Protein AF-A0A7X3S9Z4-F1 (afdb_monomer_lite)

Foldseek 3Di:
DDPVVVVVCVVVVHADPVSVVVVVVVVVVVLVVCCVPDPNVVSVVVSVVVVVVVQVCCCCPVVNPPDVVVVVVVVVVVVVVVVVVLVPDPPND

pLDDT: mean 90.08, std 12.13, range [51.72, 98.25]

Secondary structure (DSSP, 8-state):
--HHHHHHHHHTTPPPHHHHHHHHHHHHHHHHHHTTTS-HHHHHHHH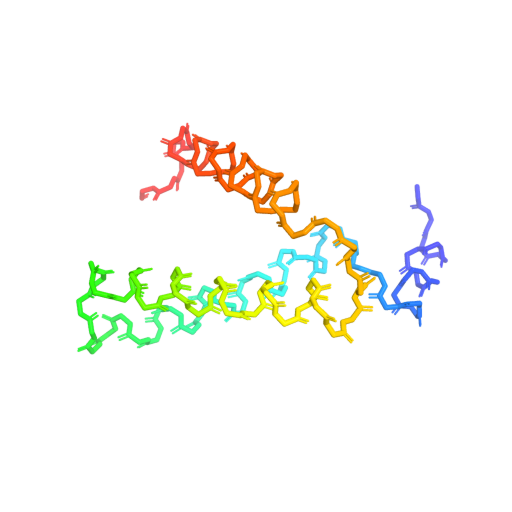HHHHHHHHHHIIIIIS--S-HHHHHHHHHHHHHHHHHHHHT-TT--

Structure (mmCIF, N/CA/C/O backbone):
data_AF-A0A7X3S9Z4-F1
#
_entry.id   AF-A0A7X3S9Z4-F1
#
loop_
_atom_site.group_PDB
_atom_site.id
_atom_site.type_symbol
_atom_site.label_atom_id
_atom_site.label_alt_id
_atom_site.label_comp_id
_atom_site.label_asym_id
_atom_site.label_entity_id
_atom_site.label_seq_id
_atom_site.pdbx_PDB_ins_code
_atom_site.Cartn_x
_atom_site.Cartn_y
_atom_site.Cartn_z
_atom_site.occupancy
_atom_site.B_iso_or_equiv
_atom_site.auth_seq_id
_atom_site.auth_comp_id
_atom_site.auth_asym_id
_atom_site.auth_atom_id
_atom_site.pdbx_PDB_model_num
ATOM 1 N N . MET A 1 1 ? -13.814 -0.107 -25.477 1.00 58.25 1 MET A N 1
ATOM 2 C CA . MET A 1 1 ? -13.214 -1.413 -25.140 1.00 58.25 1 MET A CA 1
ATOM 3 C C . MET A 1 1 ? -14.255 -2.527 -25.252 1.00 58.25 1 MET A C 1
ATOM 5 O O . MET A 1 1 ? -15.266 -2.508 -24.547 1.00 58.25 1 MET A O 1
ATOM 9 N N . ASN A 1 2 ? -14.035 -3.463 -26.172 1.00 76.31 2 ASN A N 1
ATOM 10 C CA . ASN A 1 2 ? -14.912 -4.593 -26.490 1.00 76.31 2 ASN A CA 1
ATOM 11 C C . ASN A 1 2 ? -14.717 -5.755 -25.483 1.00 76.31 2 ASN A C 1
ATOM 13 O O . ASN A 1 2 ? -13.684 -5.900 -24.833 1.00 76.31 2 ASN A O 1
ATOM 17 N N . ARG A 1 3 ? -15.732 -6.613 -25.341 1.00 73.31 3 ARG A N 1
ATOM 18 C CA . ARG A 1 3 ? -15.737 -7.844 -24.538 1.00 73.31 3 ARG A CA 1
ATOM 19 C C . ARG A 1 3 ? -14.604 -8.815 -24.899 1.00 73.31 3 ARG A C 1
ATOM 21 O O . ARG A 1 3 ? -14.162 -9.540 -24.012 1.00 73.31 3 ARG A O 1
ATOM 28 N N . GLN A 1 4 ? -14.153 -8.845 -26.154 1.00 72.06 4 GLN A N 1
ATOM 29 C CA . GLN A 1 4 ? -13.003 -9.659 -26.576 1.00 72.06 4 GLN A CA 1
ATOM 30 C C . GLN A 1 4 ? -11.679 -9.118 -26.020 1.00 72.06 4 GLN A C 1
ATOM 32 O O . GLN A 1 4 ? -10.913 -9.892 -25.458 1.00 72.06 4 GLN A O 1
ATOM 37 N N . GLU A 1 5 ? -11.470 -7.801 -26.056 1.00 66.19 5 GLU A N 1
ATOM 38 C CA . GLU A 1 5 ? -10.274 -7.146 -25.497 1.00 66.19 5 GLU A CA 1
ATOM 39 C C . GLU A 1 5 ? -10.180 -7.360 -23.979 1.00 66.19 5 GLU A C 1
ATOM 41 O O . GLU A 1 5 ? -9.134 -7.752 -23.471 1.00 66.19 5 GLU A O 1
ATOM 46 N N . ARG A 1 6 ? -11.305 -7.247 -23.254 1.00 65.50 6 ARG A N 1
ATOM 47 C CA . ARG A 1 6 ? -11.360 -7.563 -21.811 1.00 65.50 6 ARG A CA 1
ATOM 48 C C . ARG A 1 6 ? -11.044 -9.028 -21.492 1.00 65.50 6 ARG A C 1
ATOM 50 O O . ARG A 1 6 ? -10.557 -9.330 -20.409 1.00 65.50 6 ARG A O 1
ATOM 57 N N . ARG A 1 7 ? -11.377 -9.962 -22.391 1.00 61.38 7 ARG A N 1
ATOM 58 C CA . ARG A 1 7 ? -11.080 -11.394 -22.206 1.00 61.38 7 ARG A CA 1
ATOM 59 C C . ARG A 1 7 ? -9.616 -11.711 -22.501 1.00 61.38 7 ARG A C 1
ATOM 61 O O . ARG A 1 7 ? -9.048 -12.514 -21.774 1.00 61.38 7 ARG A O 1
AT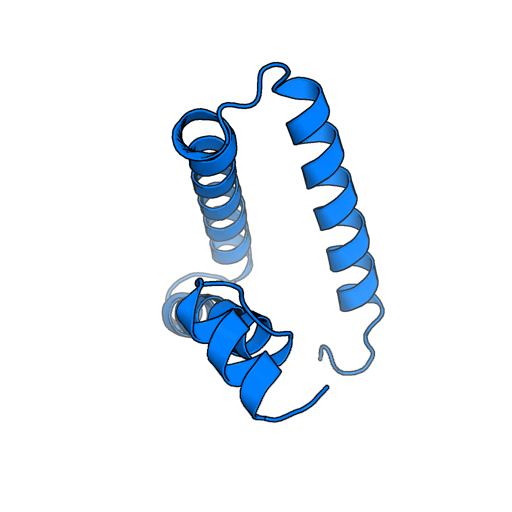OM 68 N N . ALA A 1 8 ? -9.028 -11.069 -23.507 1.00 61.59 8 ALA A N 1
ATOM 69 C CA . ALA A 1 8 ? -7.611 -11.207 -23.832 1.00 61.59 8 ALA A CA 1
ATOM 70 C C . ALA A 1 8 ? -6.717 -10.657 -22.707 1.00 61.59 8 ALA A C 1
ATOM 72 O O . ALA A 1 8 ? -5.866 -11.385 -22.212 1.00 61.59 8 ALA A O 1
ATOM 73 N N . GLN A 1 9 ? -7.006 -9.457 -22.185 1.00 58.22 9 GLN A N 1
ATOM 74 C CA . GLN A 1 9 ? -6.256 -8.885 -21.052 1.00 58.22 9 GLN A CA 1
ATOM 75 C C . GLN A 1 9 ? -6.299 -9.777 -19.802 1.00 58.22 9 GLN A C 1
ATOM 77 O O . GLN A 1 9 ? -5.282 -9.982 -19.147 1.00 58.22 9 GLN A O 1
ATOM 82 N N . ARG A 1 10 ? -7.458 -10.384 -19.508 1.00 58.47 10 ARG A N 1
ATOM 83 C CA . ARG A 1 10 ? -7.593 -11.354 -18.407 1.00 58.47 10 ARG A CA 1
ATOM 84 C C . ARG A 1 10 ? -6.829 -12.655 -18.653 1.00 58.47 10 ARG A C 1
ATOM 86 O O . ARG A 1 10 ? -6.380 -13.264 -17.690 1.00 58.47 10 ARG A O 1
ATOM 93 N N . ALA A 1 11 ? -6.706 -13.093 -19.906 1.00 59.19 11 ALA A N 1
ATOM 94 C CA . ALA A 1 11 ? -5.932 -14.280 -20.272 1.00 59.19 11 ALA A CA 1
ATOM 95 C C . ALA A 1 11 ? -4.414 -14.035 -20.184 1.00 59.19 11 ALA A C 1
ATOM 97 O O . ALA A 1 11 ? -3.670 -14.963 -19.891 1.00 59.19 11 ALA A O 1
ATOM 98 N N . GLU A 1 12 ? -3.974 -12.788 -20.367 1.00 61.50 12 GLU A N 1
ATOM 99 C CA . GLU A 1 12 ? -2.585 -12.336 -20.190 1.00 61.50 12 GLU A CA 1
ATOM 100 C C . GLU A 1 12 ? -2.230 -12.016 -18.724 1.00 61.50 12 GLU A C 1
ATOM 102 O O . GLU A 1 12 ? -1.096 -11.654 -18.429 1.00 61.50 12 GLU A O 1
ATOM 107 N N . GLY A 1 13 ? -3.180 -12.149 -17.789 1.00 64.50 13 GLY A N 1
ATOM 108 C CA . GLY A 1 13 ? -2.964 -11.873 -16.363 1.00 64.50 13 GLY A CA 1
ATOM 109 C C . GLY A 1 13 ? -3.022 -10.390 -15.975 1.00 64.50 13 GLY A C 1
ATOM 110 O O . GLY A 1 13 ? -2.824 -10.062 -14.807 1.00 64.50 13 GLY A O 1
ATOM 111 N N . ASN A 1 14 ? -3.349 -9.498 -16.914 1.00 77.00 14 ASN A N 1
ATOM 112 C CA . ASN A 1 14 ? -3.489 -8.067 -16.659 1.00 77.00 14 ASN A CA 1
ATOM 113 C C . ASN A 1 14 ? -4.849 -7.758 -16.010 1.00 77.00 14 ASN A C 1
ATOM 115 O O . ASN A 1 14 ? -5.907 -8.184 -16.487 1.00 77.00 14 ASN A O 1
ATOM 119 N N . LEU A 1 15 ? -4.830 -7.002 -14.909 1.00 84.94 15 LEU A N 1
ATOM 120 C CA . LEU A 1 15 ? -6.040 -6.589 -14.200 1.00 84.94 15 LEU A CA 1
ATOM 121 C C . LEU A 1 15 ? -6.672 -5.374 -14.895 1.00 84.94 15 LEU A C 1
ATOM 123 O O . LEU A 1 15 ? -6.053 -4.318 -15.001 1.00 84.94 15 LEU A O 1
ATOM 127 N N . ASP A 1 16 ? -7.928 -5.508 -15.332 1.00 87.81 16 ASP A N 1
ATOM 128 C CA . ASP A 1 16 ? -8.770 -4.344 -15.633 1.00 87.81 16 ASP A CA 1
ATOM 129 C C . ASP A 1 16 ? -9.139 -3.610 -14.324 1.00 87.81 16 ASP A C 1
ATOM 131 O O . ASP A 1 16 ? -8.951 -4.148 -13.232 1.00 87.81 16 ASP A O 1
ATOM 135 N N . THR A 1 17 ? -9.677 -2.384 -14.397 1.00 87.81 17 THR A N 1
ATOM 136 C CA . THR A 1 17 ? -10.021 -1.591 -13.194 1.00 87.81 17 THR A CA 1
ATOM 137 C C . THR A 1 17 ? -10.883 -2.373 -12.205 1.00 87.81 17 THR A C 1
ATOM 139 O O . THR A 1 17 ? -10.658 -2.314 -11.000 1.00 87.81 17 THR A O 1
ATOM 142 N N . LYS A 1 18 ? -11.851 -3.148 -12.708 1.00 91.12 18 LYS A N 1
ATOM 143 C CA . LYS A 1 18 ? -12.700 -3.979 -11.856 1.00 91.12 18 LYS A CA 1
ATOM 144 C C . LYS A 1 18 ? -11.882 -5.081 -11.182 1.00 91.12 18 LYS A C 1
ATOM 146 O O . LYS A 1 18 ? -11.991 -5.256 -9.979 1.00 91.12 18 LYS A O 1
ATOM 151 N N . GLY A 1 19 ? -11.067 -5.807 -11.942 1.00 92.75 19 GLY A N 1
ATOM 152 C CA . GLY A 1 19 ? -10.207 -6.864 -11.420 1.00 92.75 19 GLY A CA 1
ATOM 153 C C . GLY A 1 19 ? -9.223 -6.349 -10.372 1.00 92.75 19 GLY A C 1
ATOM 154 O O . GLY A 1 19 ? -9.013 -7.018 -9.364 1.00 92.75 19 GLY A O 1
ATOM 155 N N . PHE A 1 20 ? -8.676 -5.149 -10.569 1.00 91.94 20 PHE A N 1
ATOM 156 C CA . PHE A 1 20 ? -7.839 -4.480 -9.577 1.00 91.94 20 PHE A CA 1
ATOM 157 C C . PHE A 1 20 ? -8.605 -4.233 -8.272 1.00 91.94 20 PHE A C 1
ATOM 159 O O . PHE A 1 20 ? -8.155 -4.671 -7.215 1.00 91.94 20 PHE A O 1
ATOM 166 N N . LEU A 1 21 ? -9.784 -3.603 -8.347 1.00 92.12 21 LEU A N 1
ATOM 167 C CA . LEU A 1 21 ? -10.614 -3.322 -7.171 1.00 92.12 21 LEU A CA 1
ATOM 168 C C . LEU A 1 21 ? -11.085 -4.605 -6.472 1.00 92.12 21 LEU A C 1
ATOM 170 O O . LEU A 1 21 ? -11.057 -4.671 -5.247 1.00 92.12 21 LEU A O 1
ATOM 174 N N . ASP A 1 22 ? -11.444 -5.646 -7.226 1.00 94.31 22 ASP A N 1
ATOM 175 C CA . ASP A 1 22 ? -11.838 -6.948 -6.678 1.00 94.31 22 ASP A CA 1
ATOM 176 C C . ASP A 1 22 ? -10.673 -7.609 -5.908 1.00 94.31 22 ASP A C 1
ATOM 178 O O . ASP A 1 22 ? -10.883 -8.254 -4.880 1.00 94.31 22 ASP A O 1
ATOM 182 N N . VAL A 1 23 ? -9.428 -7.472 -6.384 1.00 95.00 23 VAL A N 1
ATOM 183 C CA . VAL A 1 23 ? -8.237 -7.985 -5.683 1.00 95.00 23 VAL A CA 1
ATOM 184 C C . VAL A 1 23 ? -7.897 -7.126 -4.464 1.00 95.00 23 VAL A C 1
ATOM 186 O O . VAL A 1 23 ? -7.643 -7.682 -3.396 1.00 95.00 23 VAL A O 1
ATOM 189 N N . ALA A 1 24 ? -7.944 -5.798 -4.587 1.00 93.94 24 ALA A N 1
ATOM 190 C CA . ALA A 1 24 ? -7.730 -4.878 -3.470 1.00 93.94 24 ALA A CA 1
ATOM 191 C C . ALA A 1 24 ? -8.772 -5.086 -2.354 1.00 93.94 24 ALA A C 1
ATOM 193 O O . ALA A 1 24 ? -8.423 -5.117 -1.174 1.00 93.94 24 ALA A O 1
ATOM 194 N N . GLY A 1 25 ? -10.032 -5.343 -2.717 1.00 94.31 25 GLY A N 1
ATOM 195 C CA . GLY A 1 25 ? -11.108 -5.674 -1.781 1.00 94.31 25 GLY A CA 1
ATOM 196 C C . GLY A 1 25 ? -10.789 -6.892 -0.913 1.00 94.31 25 GLY A C 1
ATOM 197 O O . GLY A 1 25 ? -11.008 -6.856 0.293 1.00 94.31 25 GLY A O 1
ATOM 198 N N . LYS A 1 26 ? -10.146 -7.930 -1.468 1.00 96.25 26 LYS A N 1
ATOM 199 C CA . LYS A 1 26 ? -9.723 -9.107 -0.681 1.00 96.25 26 LYS A CA 1
ATOM 200 C C . LYS A 1 26 ? -8.701 -8.758 0.401 1.00 96.25 26 LYS A C 1
ATOM 202 O O . LYS A 1 26 ? -8.698 -9.386 1.457 1.00 96.25 26 LYS A O 1
ATOM 207 N N . PHE A 1 27 ? -7.825 -7.784 0.155 1.00 95.38 27 PHE A N 1
ATOM 208 C CA . PHE A 1 27 ? -6.885 -7.300 1.169 1.00 95.38 27 PHE A CA 1
ATOM 209 C C . PHE A 1 27 ? -7.628 -6.587 2.307 1.00 95.38 27 PHE A C 1
ATOM 211 O O . PHE A 1 27 ? -7.366 -6.849 3.483 1.00 95.38 27 PHE A O 1
ATOM 218 N N . ILE A 1 28 ? -8.612 -5.755 1.957 1.00 93.88 28 ILE A N 1
ATOM 219 C CA . ILE A 1 28 ? -9.485 -5.069 2.917 1.00 93.88 28 ILE A CA 1
ATOM 220 C C . ILE A 1 28 ? -10.313 -6.080 3.727 1.00 93.88 28 ILE A C 1
ATOM 222 O O . ILE A 1 28 ? -10.427 -5.938 4.941 1.00 93.88 28 ILE A O 1
ATOM 226 N N . ASP A 1 29 ? -10.817 -7.151 3.111 1.00 96.38 29 ASP A N 1
ATOM 227 C CA . ASP A 1 29 ? -11.546 -8.215 3.815 1.00 96.38 29 ASP A CA 1
ATOM 228 C C . ASP A 1 29 ? -10.689 -8.897 4.889 1.00 96.38 29 ASP A C 1
ATOM 230 O O . ASP A 1 29 ? -11.169 -9.195 5.989 1.00 96.38 29 ASP A O 1
ATOM 234 N N . VAL A 1 30 ? -9.403 -9.125 4.598 1.00 96.44 30 VAL A N 1
ATOM 235 C CA . VAL A 1 30 ? -8.450 -9.637 5.591 1.00 96.44 30 VAL A CA 1
ATOM 236 C C . VAL A 1 30 ? -8.260 -8.616 6.712 1.00 96.44 30 VAL A C 1
ATOM 238 O O . VAL A 1 30 ? -8.362 -9.001 7.877 1.00 96.44 30 VAL A O 1
ATOM 241 N N . ALA A 1 31 ? -8.077 -7.328 6.392 1.00 95.00 31 ALA A N 1
ATOM 242 C CA . ALA A 1 31 ? -7.990 -6.260 7.394 1.00 95.00 31 ALA A CA 1
ATOM 243 C C . ALA A 1 31 ? -9.215 -6.265 8.321 1.00 95.00 31 ALA A C 1
ATOM 245 O O . ALA A 1 31 ? -9.093 -6.338 9.540 1.00 95.00 31 ALA A O 1
ATOM 246 N N . ASN A 1 32 ? -10.413 -6.282 7.741 1.00 94.25 32 ASN A N 1
ATOM 247 C CA . ASN A 1 32 ? -11.677 -6.239 8.468 1.00 94.25 32 ASN A CA 1
ATOM 248 C C . ASN A 1 32 ? -11.884 -7.459 9.367 1.00 94.25 32 ASN A C 1
ATOM 250 O O . ASN A 1 32 ? -12.468 -7.349 10.448 1.00 94.25 32 ASN A O 1
ATOM 254 N N . ARG A 1 33 ? -11.408 -8.636 8.947 1.00 96.69 33 ARG A N 1
ATOM 255 C CA . ARG A 1 33 ? -11.452 -9.841 9.779 1.00 96.69 33 ARG A CA 1
ATOM 256 C C . ARG A 1 33 ? -10.511 -9.731 10.977 1.00 96.69 33 ARG A C 1
ATOM 258 O O . ARG A 1 33 ? -10.931 -10.059 12.088 1.00 96.69 33 ARG A O 1
ATOM 265 N N . GLU A 1 34 ? -9.276 -9.283 10.766 1.00 96.81 34 GLU A N 1
ATOM 266 C CA . GLU A 1 34 ? -8.276 -9.181 11.837 1.00 96.81 34 GLU A CA 1
ATOM 267 C C . GLU A 1 34 ? -8.572 -8.025 12.806 1.00 96.81 34 GLU A C 1
ATOM 269 O O . GLU A 1 34 ? -8.358 -8.164 14.012 1.00 96.81 34 GLU A O 1
ATOM 274 N N . ASN A 1 35 ? -9.182 -6.935 12.328 1.00 94.81 35 ASN A N 1
ATOM 275 C CA . ASN A 1 35 ? -9.574 -5.780 13.146 1.00 94.81 35 ASN A CA 1
ATOM 276 C C . ASN A 1 35 ? -10.606 -6.128 14.241 1.00 94.81 35 ASN A C 1
ATOM 278 O O . ASN A 1 35 ? -10.801 -5.386 15.196 1.00 94.81 35 ASN A O 1
ATOM 282 N N . ARG A 1 36 ? -11.257 -7.299 14.155 1.00 95.69 36 ARG A N 1
ATOM 283 C CA . ARG A 1 36 ? -12.126 -7.819 15.230 1.00 95.69 36 ARG A CA 1
ATOM 284 C C . ARG A 1 36 ? -11.348 -8.232 16.482 1.00 95.69 36 ARG A C 1
ATOM 286 O O . ARG A 1 36 ? -11.958 -8.447 17.525 1.00 95.69 36 ARG A O 1
ATOM 293 N N . LYS A 1 37 ? -10.033 -8.430 16.360 1.00 96.56 37 LYS A N 1
ATOM 294 C CA . LYS A 1 37 ? -9.154 -8.964 17.413 1.00 96.56 37 LYS A CA 1
ATOM 295 C C . LYS A 1 37 ? -7.954 -8.068 17.704 1.00 96.56 37 LYS A C 1
ATOM 297 O O . LYS A 1 37 ? -7.426 -8.120 18.809 1.00 96.56 37 LYS A O 1
ATOM 302 N N . VAL A 1 38 ? -7.511 -7.288 16.722 1.00 96.38 38 VAL A N 1
ATOM 303 C CA . VAL A 1 38 ? -6.330 -6.423 16.805 1.00 96.38 38 VAL A CA 1
ATOM 304 C C . VAL A 1 38 ? -6.778 -4.970 16.659 1.00 96.38 38 VAL A C 1
ATOM 306 O O . VAL A 1 38 ? -7.558 -4.696 15.750 1.00 96.38 38 VAL A O 1
ATOM 309 N N . PRO A 1 39 ? -6.298 -4.032 17.497 1.00 96.81 39 PRO A N 1
ATOM 310 C CA . PRO A 1 39 ? -6.610 -2.616 17.332 1.00 96.81 39 PRO A CA 1
ATOM 311 C C . PRO A 1 39 ? -6.246 -2.112 15.932 1.00 96.81 39 PRO A C 1
ATOM 313 O O . PRO A 1 39 ? -5.142 -2.370 15.447 1.00 96.81 39 PRO A O 1
ATOM 316 N N . ALA A 1 40 ? -7.138 -1.337 15.312 1.00 94.12 40 ALA A N 1
ATOM 317 C CA . ALA A 1 40 ? -6.942 -0.803 13.962 1.00 94.12 40 ALA A CA 1
ATOM 318 C C . ALA A 1 40 ? -5.609 -0.047 13.801 1.00 94.12 40 ALA A C 1
ATOM 320 O O . ALA A 1 40 ? -4.966 -0.149 12.759 1.00 94.12 40 ALA A O 1
ATOM 321 N N . THR A 1 41 ? -5.165 0.663 14.845 1.00 94.88 41 THR A N 1
ATOM 322 C CA . THR A 1 41 ? -3.904 1.421 14.859 1.00 94.88 41 THR A CA 1
ATOM 323 C C . THR A 1 41 ? -2.662 0.538 14.767 1.00 94.88 41 THR A C 1
ATOM 325 O O . THR A 1 41 ? -1.681 0.944 14.153 1.00 94.88 41 THR A O 1
ATOM 328 N N . GLU A 1 42 ? -2.709 -0.668 15.333 1.00 96.88 42 GLU A N 1
ATOM 329 C CA . GLU A 1 42 ? -1.641 -1.668 15.216 1.00 96.88 42 GLU A CA 1
ATOM 330 C C . GLU A 1 42 ? -1.747 -2.409 13.881 1.00 96.88 42 GLU A C 1
ATOM 332 O O . GLU A 1 42 ? -0.753 -2.641 13.188 1.00 96.88 42 GLU A O 1
ATOM 337 N N . LEU A 1 43 ? -2.978 -2.735 13.479 1.00 96.62 43 LEU A N 1
ATOM 338 C CA . LEU A 1 43 ? -3.240 -3.471 12.253 1.00 96.62 43 LEU A CA 1
ATOM 339 C C . LEU A 1 43 ? -2.797 -2.693 11.009 1.00 96.62 43 LEU A C 1
ATOM 341 O O . LEU A 1 43 ? -2.168 -3.279 10.127 1.00 96.62 43 LEU A O 1
ATOM 345 N N . GLN A 1 44 ? -3.049 -1.379 10.952 1.00 95.00 44 GLN A N 1
ATOM 346 C CA . GLN A 1 44 ? -2.588 -0.547 9.835 1.00 95.00 44 GLN A CA 1
ATOM 347 C C . GLN A 1 44 ? -1.059 -0.570 9.695 1.00 95.00 44 GLN A C 1
ATOM 349 O O . GLN A 1 44 ? -0.548 -0.627 8.579 1.00 95.00 44 GLN A O 1
ATOM 354 N N . MET A 1 45 ? -0.317 -0.595 10.810 1.00 97.00 45 MET A N 1
ATOM 355 C CA . MET A 1 45 ? 1.147 -0.613 10.788 1.00 97.00 45 MET A CA 1
ATOM 356 C C . MET A 1 45 ? 1.675 -1.974 10.340 1.00 97.00 45 MET A C 1
ATOM 358 O O . MET A 1 45 ? 2.596 -2.042 9.524 1.00 97.00 45 MET A O 1
ATOM 362 N N . ALA A 1 46 ? 1.053 -3.061 10.805 1.00 97.44 46 ALA A N 1
ATOM 363 C CA . ALA A 1 46 ? 1.364 -4.407 10.337 1.00 97.44 46 ALA A CA 1
ATOM 364 C C . ALA A 1 46 ? 1.123 -4.551 8.824 1.00 97.44 46 ALA A C 1
ATOM 366 O O . ALA A 1 46 ? 1.923 -5.164 8.114 1.00 97.44 46 ALA A O 1
ATOM 367 N N . PHE A 1 47 ? 0.044 -3.953 8.317 1.00 96.75 47 PHE A N 1
ATOM 368 C CA . PHE A 1 47 ? -0.332 -4.026 6.907 1.00 96.75 47 PHE A CA 1
ATOM 369 C C . PHE A 1 47 ? 0.577 -3.162 6.032 1.00 96.75 47 PHE A C 1
ATOM 371 O O . PHE A 1 47 ? 0.996 -3.620 4.970 1.00 96.75 47 PHE A O 1
ATOM 378 N N . LEU A 1 48 ? 0.969 -1.975 6.504 1.00 96.44 48 LEU A N 1
ATOM 379 C CA . LEU A 1 48 ? 1.985 -1.146 5.855 1.00 96.44 48 LEU A CA 1
ATOM 380 C C . LEU A 1 48 ? 3.325 -1.888 5.744 1.00 96.44 48 LEU A C 1
ATOM 382 O O . LEU A 1 48 ? 3.927 -1.929 4.670 1.00 96.44 48 LEU A O 1
ATOM 386 N N . TRP A 1 49 ? 3.772 -2.531 6.826 1.00 97.62 49 TRP A N 1
ATOM 387 C CA . TRP A 1 49 ? 4.993 -3.338 6.814 1.00 97.62 49 TRP A CA 1
ATOM 388 C C . TRP A 1 49 ? 4.899 -4.516 5.832 1.00 97.62 49 TRP A C 1
ATOM 390 O O . TRP A 1 49 ? 5.827 -4.764 5.057 1.00 97.62 49 TRP A O 1
ATOM 400 N N . ALA A 1 50 ? 3.769 -5.230 5.825 1.00 97.94 50 ALA A N 1
ATOM 401 C CA . ALA A 1 50 ? 3.550 -6.363 4.930 1.00 97.94 50 ALA A CA 1
ATOM 402 C C . ALA A 1 50 ? 3.529 -5.933 3.454 1.00 97.94 50 ALA A C 1
ATOM 404 O O . ALA A 1 50 ? 4.155 -6.587 2.616 1.00 97.94 50 ALA A O 1
ATOM 405 N N . ALA A 1 51 ? 2.874 -4.809 3.147 1.00 96.56 51 ALA A N 1
ATOM 406 C CA . ALA A 1 51 ? 2.864 -4.218 1.813 1.00 96.56 51 ALA A CA 1
ATOM 407 C C . ALA A 1 51 ? 4.283 -3.843 1.362 1.00 96.56 51 ALA A C 1
ATOM 409 O O . ALA A 1 51 ? 4.692 -4.212 0.262 1.00 96.56 51 ALA A O 1
ATOM 410 N N . ALA A 1 52 ? 5.074 -3.201 2.229 1.00 97.75 52 ALA A N 1
ATOM 411 C CA . ALA A 1 52 ? 6.467 -2.870 1.932 1.00 97.75 52 ALA A CA 1
ATOM 412 C C . ALA A 1 52 ? 7.304 -4.122 1.619 1.00 97.75 52 ALA A C 1
ATOM 414 O O . ALA A 1 52 ? 8.047 -4.144 0.637 1.00 97.75 52 ALA A O 1
ATOM 415 N N . ARG A 1 53 ? 7.143 -5.200 2.401 1.00 98.25 53 ARG A N 1
ATOM 416 C CA . ARG A 1 53 ? 7.838 -6.475 2.163 1.00 98.25 53 ARG A CA 1
ATOM 417 C C . ARG A 1 53 ? 7.465 -7.096 0.816 1.00 98.25 53 ARG A C 1
ATOM 419 O O . ARG A 1 53 ? 8.349 -7.584 0.112 1.00 98.25 53 ARG A O 1
ATOM 426 N N . TYR A 1 54 ? 6.180 -7.098 0.465 1.00 97.69 54 TYR A N 1
ATOM 427 C CA . TYR A 1 54 ? 5.724 -7.639 -0.814 1.00 97.69 54 TYR A CA 1
ATOM 428 C C . TYR A 1 54 ? 6.234 -6.803 -1.994 1.00 97.69 54 TYR A C 1
ATOM 430 O O . TYR A 1 54 ? 6.795 -7.359 -2.935 1.00 97.69 54 TYR A O 1
ATOM 438 N N . ASN A 1 55 ? 6.151 -5.474 -1.902 1.00 97.06 55 ASN A N 1
ATOM 439 C CA . ASN A 1 55 ? 6.652 -4.567 -2.937 1.00 97.06 55 ASN A CA 1
ATOM 440 C C . ASN A 1 55 ? 8.166 -4.721 -3.146 1.00 97.06 55 ASN A C 1
ATOM 442 O O . ASN A 1 55 ? 8.624 -4.770 -4.284 1.00 97.06 55 ASN A O 1
ATOM 446 N N . ALA A 1 56 ? 8.940 -4.880 -2.067 1.00 97.75 56 ALA A N 1
ATOM 447 C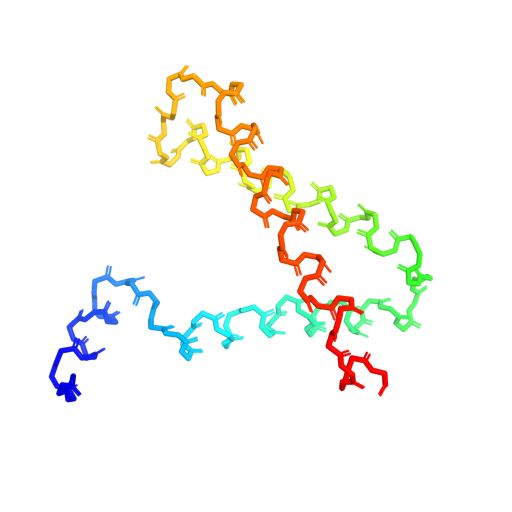 CA . ALA A 1 56 ? 10.375 -5.148 -2.156 1.00 97.75 56 ALA A CA 1
ATOM 448 C C . ALA A 1 56 ? 10.682 -6.495 -2.834 1.00 97.75 56 ALA A C 1
ATOM 450 O O . ALA A 1 56 ? 11.629 -6.593 -3.613 1.00 97.75 56 ALA A O 1
ATOM 451 N N . HIS A 1 57 ? 9.882 -7.536 -2.571 1.00 97.38 57 HIS A N 1
ATOM 452 C CA . HIS A 1 57 ? 10.008 -8.814 -3.272 1.00 97.38 57 HIS A CA 1
ATOM 453 C C . HIS A 1 57 ? 9.732 -8.664 -4.772 1.00 97.38 57 HIS A C 1
ATOM 455 O O . HIS A 1 57 ? 10.523 -9.152 -5.573 1.00 97.38 57 HIS A O 1
ATOM 461 N N . VAL A 1 58 ? 8.664 -7.955 -5.150 1.00 96.69 58 VAL A N 1
ATOM 462 C CA . VAL A 1 58 ? 8.336 -7.696 -6.560 1.00 96.69 58 VAL A CA 1
ATOM 463 C C . VAL A 1 58 ? 9.470 -6.935 -7.247 1.00 96.69 58 VAL A C 1
ATOM 465 O O . VAL A 1 58 ? 9.955 -7.383 -8.283 1.00 96.69 58 VAL A O 1
ATOM 468 N N . ALA A 1 59 ? 9.951 -5.845 -6.646 1.00 96.62 59 ALA A N 1
ATOM 469 C CA . ALA A 1 59 ? 11.041 -5.050 -7.205 1.00 96.62 59 ALA A CA 1
ATOM 470 C C . ALA A 1 59 ? 12.310 -5.881 -7.423 1.00 96.62 59 ALA A C 1
ATOM 472 O O . ALA A 1 59 ? 12.901 -5.839 -8.495 1.00 96.62 59 ALA A O 1
ATOM 473 N N . LYS A 1 60 ? 12.704 -6.671 -6.418 1.00 96.25 60 LYS A N 1
ATOM 474 C CA . LYS A 1 60 ? 13.972 -7.404 -6.435 1.00 96.25 60 LYS A CA 1
ATOM 475 C C . LYS A 1 60 ? 13.935 -8.696 -7.251 1.00 96.25 60 LYS A C 1
ATOM 477 O O . LYS A 1 60 ? 14.938 -9.044 -7.855 1.00 96.25 60 LYS A O 1
ATOM 482 N N . ALA A 1 61 ? 12.838 -9.448 -7.188 1.00 96.69 61 ALA A N 1
ATOM 483 C CA . ALA A 1 61 ? 12.790 -10.831 -7.670 1.00 96.69 61 ALA A CA 1
ATOM 484 C C . ALA A 1 61 ? 11.855 -11.054 -8.864 1.00 96.69 61 ALA A C 1
ATOM 486 O O . ALA A 1 61 ? 11.908 -12.121 -9.463 1.00 96.69 61 ALA A O 1
ATOM 487 N N . VAL A 1 62 ? 10.972 -10.100 -9.174 1.00 95.12 62 VAL A N 1
ATOM 488 C CA . VAL A 1 62 ? 10.024 -10.218 -10.296 1.00 95.12 62 VAL A CA 1
ATOM 489 C C . VAL A 1 62 ? 10.367 -9.224 -11.398 1.00 95.12 62 VAL A C 1
ATOM 491 O O . VAL A 1 62 ? 10.404 -9.596 -12.564 1.00 95.12 62 VAL A O 1
ATOM 494 N N . VAL A 1 63 ? 10.602 -7.965 -11.025 1.00 94.88 63 VAL A N 1
ATOM 495 C CA . VAL A 1 63 ? 10.936 -6.881 -11.961 1.00 94.88 63 VAL A CA 1
ATOM 496 C C . VAL A 1 63 ? 12.450 -6.729 -12.133 1.00 94.88 63 VAL A C 1
ATOM 498 O O . VAL A 1 63 ? 12.883 -6.233 -13.164 1.00 94.88 63 VAL A O 1
ATOM 501 N N . GLU A 1 64 ? 13.238 -7.171 -11.147 1.00 96.44 64 GLU A N 1
ATOM 502 C CA . GLU A 1 64 ? 14.705 -7.057 -11.126 1.00 96.44 64 GLU A CA 1
ATOM 503 C C . GLU A 1 64 ? 15.189 -5.606 -11.316 1.00 96.44 64 GLU A C 1
ATOM 505 O O . GLU A 1 64 ? 16.056 -5.309 -12.131 1.00 96.44 64 GLU A O 1
ATOM 510 N N . VAL A 1 65 ? 14.602 -4.676 -10.556 1.00 95.81 65 VAL A N 1
ATOM 511 C CA . VAL A 1 65 ? 14.938 -3.246 -10.623 1.00 95.81 65 VAL A CA 1
ATOM 512 C C . VAL A 1 65 ? 16.413 -3.013 -10.281 1.00 95.81 65 VAL A C 1
ATOM 514 O O . VAL A 1 65 ? 16.870 -3.388 -9.204 1.00 95.81 65 VAL A O 1
ATOM 517 N N . GLU A 1 66 ? 17.133 -2.307 -11.154 1.00 95.12 66 GLU A N 1
ATOM 518 C CA . GLU A 1 66 ? 18.554 -1.989 -10.959 1.00 95.12 66 GLU A CA 1
ATOM 519 C C . GLU A 1 66 ? 18.785 -0.924 -9.873 1.00 95.12 66 GLU A C 1
ATOM 521 O O . GLU A 1 66 ? 19.662 -1.072 -9.020 1.00 95.12 66 GLU A O 1
ATOM 526 N N . ASN A 1 67 ? 17.984 0.149 -9.878 1.00 96.81 67 ASN A N 1
ATOM 527 C CA . ASN A 1 67 ? 18.067 1.238 -8.905 1.00 96.81 67 ASN A CA 1
ATOM 528 C C . ASN A 1 67 ? 16.925 1.159 -7.882 1.00 96.81 67 ASN A C 1
ATOM 530 O O . ASN A 1 67 ? 15.812 1.634 -8.114 1.00 96.81 67 ASN A O 1
ATOM 534 N N . HIS A 1 68 ? 17.205 0.559 -6.726 1.00 96.19 68 HIS A N 1
ATOM 535 C CA . HIS A 1 68 ? 16.203 0.400 -5.674 1.00 96.19 68 HIS A CA 1
ATOM 536 C C . HIS A 1 68 ? 15.725 1.730 -5.071 1.00 96.19 68 HIS A C 1
ATOM 538 O O . HIS A 1 68 ? 14.568 1.804 -4.665 1.00 96.19 68 HIS A O 1
ATOM 544 N N . GLU A 1 69 ? 16.574 2.761 -5.003 1.00 97.19 69 GLU A N 1
ATOM 545 C CA . GLU A 1 69 ? 16.199 4.039 -4.378 1.00 97.19 69 GLU A CA 1
ATOM 546 C C . GLU A 1 69 ? 15.137 4.760 -5.209 1.00 97.19 69 GLU A C 1
ATOM 548 O O . GLU A 1 69 ? 14.102 5.164 -4.688 1.00 97.19 69 GLU A O 1
ATOM 553 N N . GLU A 1 70 ? 15.325 4.807 -6.528 1.00 97.00 70 GLU A N 1
ATOM 554 C CA . GLU A 1 70 ? 14.349 5.397 -7.450 1.00 97.00 70 GLU A CA 1
ATOM 555 C C . GLU A 1 70 ? 12.994 4.674 -7.387 1.00 97.00 70 GLU A C 1
ATOM 557 O O . GLU A 1 70 ? 11.932 5.303 -7.398 1.00 97.00 70 GLU A O 1
ATOM 562 N N . PHE A 1 71 ? 13.007 3.345 -7.242 1.00 96.56 71 PHE A N 1
ATOM 563 C CA . PHE A 1 71 ? 11.781 2.579 -7.027 1.00 96.56 71 PHE A CA 1
ATOM 564 C C . PHE A 1 71 ? 11.105 2.925 -5.695 1.00 96.56 71 PHE A C 1
ATOM 566 O O . PHE A 1 71 ? 9.882 3.078 -5.652 1.00 96.56 71 PHE A O 1
ATOM 573 N N . VAL A 1 72 ? 11.871 3.068 -4.609 1.00 97.88 72 VAL A N 1
ATOM 574 C CA . VAL A 1 72 ? 11.336 3.475 -3.301 1.00 97.88 72 VAL A CA 1
ATOM 575 C C . VAL A 1 72 ? 10.697 4.859 -3.391 1.00 97.88 72 VAL A C 1
ATOM 577 O O . VAL A 1 72 ? 9.545 5.014 -2.980 1.00 97.88 72 VAL A O 1
ATOM 580 N N . GLU A 1 73 ? 11.385 5.840 -3.977 1.00 98.06 73 GLU A N 1
ATOM 581 C CA . GLU A 1 73 ? 10.861 7.195 -4.174 1.00 98.06 73 GLU A CA 1
ATOM 582 C C . GLU A 1 73 ? 9.555 7.187 -4.977 1.00 98.06 73 GLU A C 1
ATOM 584 O O . GLU A 1 73 ? 8.564 7.815 -4.582 1.00 98.06 73 GLU A O 1
ATOM 589 N N . HIS A 1 74 ? 9.518 6.420 -6.071 1.00 96.19 74 HIS A N 1
ATOM 590 C CA . HIS A 1 74 ? 8.321 6.255 -6.885 1.00 96.19 74 HIS A CA 1
ATOM 591 C C . HIS A 1 74 ? 7.153 5.681 -6.070 1.00 96.19 74 HIS A C 1
ATOM 593 O O . HIS A 1 74 ? 6.060 6.254 -6.057 1.00 9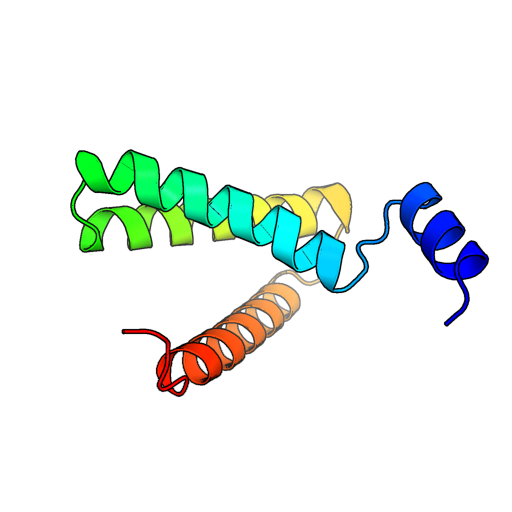6.19 74 HIS A O 1
ATOM 599 N N . MET A 1 75 ? 7.379 4.584 -5.343 1.00 97.00 75 MET A N 1
ATOM 600 C CA . MET A 1 75 ? 6.340 3.918 -4.555 1.00 97.00 75 MET A CA 1
ATOM 601 C C . MET A 1 75 ? 5.820 4.792 -3.409 1.00 97.00 75 MET A C 1
ATOM 603 O O . MET A 1 75 ? 4.611 4.843 -3.175 1.00 97.00 75 MET A O 1
ATOM 607 N N . VAL A 1 76 ? 6.703 5.517 -2.716 1.00 97.50 76 VAL A N 1
ATOM 608 C CA . VAL A 1 76 ? 6.320 6.454 -1.647 1.00 97.50 76 VAL A CA 1
ATOM 609 C C . VAL A 1 76 ? 5.474 7.595 -2.205 1.00 97.50 76 VAL A C 1
ATOM 611 O O . VAL A 1 76 ? 4.468 7.969 -1.593 1.00 97.50 76 VAL A O 1
ATOM 614 N N . LYS A 1 77 ? 5.822 8.121 -3.385 1.00 97.81 77 LYS A N 1
ATOM 615 C CA . LYS A 1 77 ? 5.010 9.135 -4.063 1.00 97.81 77 LYS A CA 1
ATOM 616 C C . LYS A 1 77 ? 3.619 8.601 -4.408 1.00 97.81 77 LYS A C 1
ATOM 618 O O . LYS A 1 77 ? 2.635 9.251 -4.058 1.00 97.81 77 LYS A O 1
ATOM 623 N N . GLN A 1 78 ? 3.528 7.411 -5.008 1.00 96.44 78 GLN A N 1
ATOM 624 C CA . GLN A 1 78 ? 2.241 6.781 -5.334 1.00 96.44 78 GLN A CA 1
ATOM 625 C C . GLN A 1 78 ? 1.378 6.571 -4.083 1.00 96.44 78 GLN A C 1
ATOM 627 O O . GLN A 1 78 ? 0.210 6.955 -4.060 1.00 96.44 78 GLN A O 1
ATOM 632 N N . TYR A 1 79 ? 1.957 6.029 -3.007 1.00 96.38 79 TYR A N 1
ATOM 633 C CA . TYR A 1 79 ? 1.254 5.860 -1.734 1.00 96.38 79 TYR A CA 1
ATOM 634 C C . TYR A 1 79 ? 0.757 7.193 -1.163 1.00 96.38 79 TYR A C 1
ATOM 636 O O . TYR A 1 79 ? -0.384 7.290 -0.721 1.00 96.38 79 TYR A O 1
ATOM 644 N N . THR A 1 80 ? 1.590 8.234 -1.211 1.00 97.56 80 THR A N 1
ATOM 645 C CA . THR A 1 80 ? 1.232 9.571 -0.720 1.00 97.56 80 THR A CA 1
ATOM 646 C C . THR A 1 80 ? 0.047 10.153 -1.487 1.00 97.56 80 THR A C 1
ATOM 648 O O . THR A 1 80 ? -0.857 10.728 -0.882 1.00 97.56 80 THR A O 1
ATOM 651 N N . GLU A 1 81 ? 0.035 10.010 -2.813 1.00 97.69 81 GLU A N 1
ATOM 652 C CA . GLU A 1 81 ? -1.059 10.475 -3.668 1.00 97.69 81 GLU A CA 1
ATOM 653 C C . GLU A 1 81 ? -2.354 9.698 -3.396 1.00 97.69 81 GLU A C 1
ATOM 655 O O . GLU A 1 81 ? -3.386 10.327 -3.164 1.00 97.69 81 GLU A O 1
ATOM 660 N N . MET A 1 82 ? -2.301 8.362 -3.328 1.00 95.50 82 MET A N 1
ATOM 661 C CA . MET A 1 82 ? -3.469 7.527 -3.007 1.00 95.50 82 MET A CA 1
ATOM 662 C C . MET A 1 82 ? -4.027 7.830 -1.613 1.00 95.50 82 MET A C 1
ATOM 664 O O . MET A 1 82 ? -5.229 8.028 -1.457 1.00 95.50 82 MET A O 1
ATOM 668 N N . LEU A 1 83 ? -3.164 7.931 -0.597 1.00 95.50 83 LEU A N 1
ATOM 669 C CA . LEU A 1 83 ? -3.592 8.231 0.768 1.00 95.50 83 LEU A CA 1
ATOM 670 C C . LEU A 1 83 ? -4.275 9.601 0.851 1.00 95.50 83 LEU A C 1
ATOM 672 O O . LEU A 1 83 ?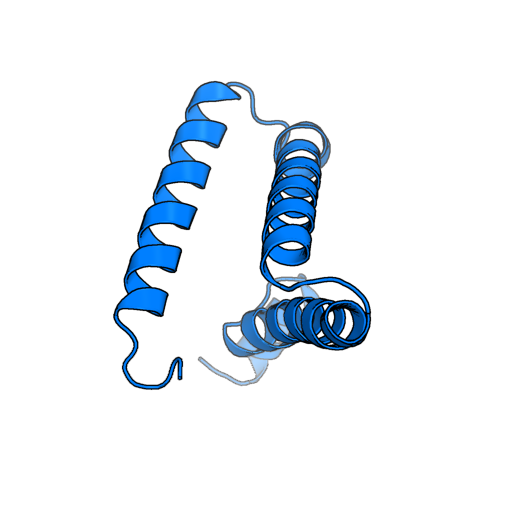 -5.314 9.729 1.492 1.00 95.50 83 LEU A O 1
ATOM 676 N N . ARG A 1 84 ? -3.729 10.618 0.172 1.00 96.50 84 ARG A N 1
ATOM 677 C CA . ARG A 1 84 ? -4.360 11.944 0.084 1.00 96.50 84 ARG A CA 1
ATOM 678 C C . ARG A 1 84 ? -5.720 11.888 -0.604 1.00 96.50 84 ARG A C 1
ATOM 680 O O . ARG A 1 84 ? -6.640 12.543 -0.132 1.00 96.50 84 ARG A O 1
ATOM 687 N N . GLN A 1 85 ? -5.841 11.132 -1.696 1.00 95.19 85 GLN A N 1
ATOM 688 C CA . GLN A 1 85 ? -7.109 10.968 -2.409 1.00 95.19 85 GLN A CA 1
ATOM 689 C C . GLN A 1 85 ? -8.164 10.305 -1.523 1.00 95.19 85 GLN A C 1
ATOM 691 O O . GLN A 1 85 ? -9.267 10.826 -1.421 1.00 95.19 85 GLN A O 1
ATOM 696 N N . HIS A 1 86 ? -7.816 9.217 -0.831 1.00 93.62 86 HIS A N 1
ATOM 697 C CA . HIS A 1 86 ? -8.739 8.543 0.080 1.00 93.62 86 HIS A CA 1
ATOM 698 C C . HIS A 1 86 ? -9.132 9.437 1.260 1.00 93.62 86 HIS A C 1
ATOM 700 O O . HIS A 1 86 ? -10.309 9.559 1.557 1.00 93.62 86 HIS A O 1
ATOM 706 N N . LEU A 1 87 ? -8.192 10.142 1.895 1.00 93.88 87 LEU A N 1
ATOM 707 C CA . LEU A 1 87 ? -8.524 11.069 2.989 1.00 93.88 87 LEU A CA 1
ATOM 708 C C . LEU A 1 87 ? -9.399 12.254 2.552 1.00 93.88 87 LEU A C 1
ATOM 710 O O . LEU A 1 87 ? -10.059 12.863 3.390 1.00 93.88 87 LEU A O 1
ATOM 714 N N . ALA A 1 88 ? -9.375 12.605 1.266 1.00 94.62 88 ALA A N 1
ATOM 715 C CA . ALA A 1 88 ? -10.243 13.626 0.692 1.00 94.62 88 ALA A CA 1
ATOM 716 C C . ALA A 1 88 ? -11.615 13.076 0.259 1.00 94.62 88 ALA A C 1
ATOM 718 O O . ALA A 1 88 ? -12.475 13.870 -0.124 1.00 94.62 88 ALA A O 1
ATOM 719 N N . ASP A 1 89 ? -11.817 11.755 0.297 1.00 92.81 89 ASP A N 1
ATOM 720 C CA . ASP A 1 89 ? -13.071 11.109 -0.076 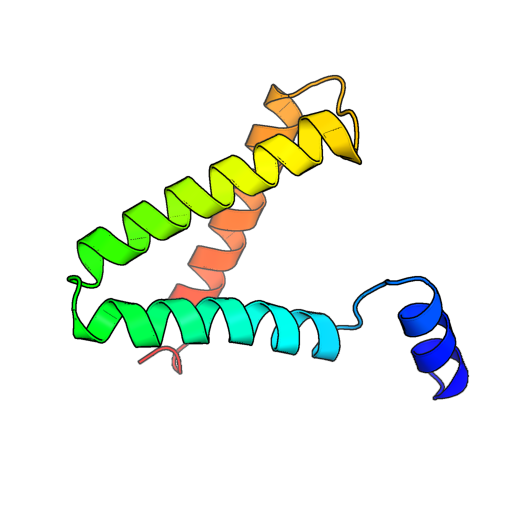1.00 92.81 89 ASP A CA 1
ATOM 721 C C . ASP A 1 89 ? -14.122 11.311 1.034 1.00 92.81 89 ASP A C 1
ATOM 723 O O . ASP A 1 89 ? -13.947 10.808 2.149 1.00 92.81 89 ASP A O 1
ATOM 727 N N . PRO A 1 90 ? -15.217 12.048 0.763 1.00 83.06 90 PRO A N 1
ATOM 728 C CA . PRO A 1 90 ? -16.259 12.293 1.754 1.00 83.06 90 PRO A CA 1
ATOM 729 C C . PRO A 1 90 ? -17.040 11.028 2.138 1.00 83.06 90 PRO A C 1
ATOM 731 O O . PRO A 1 90 ? -17.739 11.052 3.149 1.00 83.06 90 PRO A O 1
ATOM 734 N N . GLU A 1 91 ? -16.940 9.944 1.363 1.00 86.25 91 GLU A N 1
ATOM 735 C CA . GLU A 1 91 ? -17.618 8.669 1.624 1.00 86.25 91 GLU A CA 1
ATOM 736 C C . GLU A 1 91 ? -16.758 7.683 2.439 1.00 86.25 91 GLU A C 1
ATOM 738 O O . GLU A 1 91 ? -17.205 6.576 2.731 1.00 86.25 91 GLU A O 1
ATOM 743 N N . LEU A 1 92 ? -15.536 8.064 2.844 1.00 74.75 92 LEU A N 1
ATOM 744 C CA . LEU A 1 92 ? -14.616 7.193 3.595 1.00 74.75 92 LEU A CA 1
ATOM 745 C C . LEU A 1 92 ? -15.048 6.934 5.065 1.00 74.75 92 LEU A C 1
ATOM 747 O O . LEU A 1 92 ? -14.364 6.200 5.781 1.00 74.75 92 LEU A O 1
ATOM 751 N N . GLY A 1 93 ? -16.154 7.525 5.534 1.00 51.72 93 GLY A N 1
ATOM 752 C CA . GLY A 1 93 ? -16.639 7.474 6.926 1.00 51.72 93 GLY A CA 1
ATOM 753 C C . GLY A 1 93 ? -17.883 6.623 7.150 1.00 51.72 93 GLY A C 1
ATOM 754 O O . GLY A 1 93 ? -18.840 6.756 6.358 1.00 51.72 93 GLY A O 1
#

InterPro domains:
  IPR021490 Protein of unknown function DUF3144 [PF11342] (20-89)

Sequence (93 aa):
MNRQERRAQRAEGNLDTKGFLDVAGKFIDVANRENRKVPATELQMAFLWAAARYNAHVAKAVVEVENHEEFVEHMVKQYTEMLRQHLADPELG

Radius of gyration: 16.24 Å; chains: 1; bounding box: 36×28×44 Å

Organism: NCBI:txid2692190